Protein AF-A0A965AEZ5-F1 (afdb_monomer_lite)

Sequence (89 aa):
MRILITGAAGFIGMHVAERLLARGDEVVGLDSINSYYDPALKEARLARLRGHEGFTFVRGDLEDRATVEAVFREDCEPPEAGFRTLPTE

Structure (mmCIF, N/CA/C/O backbone):
data_AF-A0A965AEZ5-F1
#
_entry.id   AF-A0A965AEZ5-F1
#
loop_
_atom_site.group_PDB
_atom_site.id
_atom_site.type_symbol
_atom_si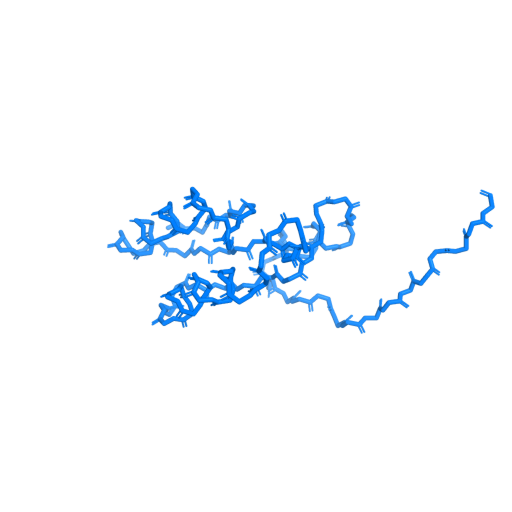te.label_atom_id
_atom_site.label_alt_id
_atom_site.label_comp_id
_atom_site.label_asym_id
_atom_site.label_entity_id
_atom_site.label_seq_id
_atom_site.pdbx_PDB_ins_code
_atom_site.Cartn_x
_atom_site.Cartn_y
_atom_site.Cartn_z
_atom_site.occupancy
_atom_site.B_iso_or_equiv
_atom_site.auth_seq_id
_atom_site.auth_comp_id
_atom_site.auth_asym_id
_atom_site.auth_atom_id
_atom_site.pdbx_PDB_model_num
ATOM 1 N N . MET A 1 1 ? -7.004 1.328 14.259 1.00 87.12 1 MET A N 1
ATOM 2 C CA . MET A 1 1 ? -5.773 2.157 14.200 1.00 87.12 1 MET A CA 1
ATOM 3 C C . MET A 1 1 ? -5.371 2.310 12.741 1.00 87.12 1 MET A C 1
ATOM 5 O O . MET A 1 1 ? -5.774 1.468 11.950 1.00 87.12 1 MET A O 1
ATOM 9 N N . ARG A 1 2 ? -4.586 3.335 12.386 1.00 90.94 2 ARG A N 1
ATOM 10 C CA . ARG A 1 2 ? -4.034 3.496 11.031 1.00 90.94 2 ARG A CA 1
ATOM 11 C C . ARG A 1 2 ? -2.575 3.045 11.003 1.00 90.94 2 ARG A C 1
ATOM 13 O O . ARG A 1 2 ? -1.786 3.501 11.829 1.00 90.94 2 ARG A O 1
ATOM 20 N N . ILE A 1 3 ? -2.239 2.106 10.119 1.00 94.88 3 ILE A N 1
ATOM 21 C CA . ILE A 1 3 ? -0.954 1.391 10.116 1.00 94.88 3 ILE A CA 1
ATOM 22 C C . ILE A 1 3 ? -0.315 1.470 8.728 1.00 94.88 3 ILE A C 1
ATOM 24 O O . ILE A 1 3 ? -0.932 1.092 7.737 1.00 94.88 3 ILE A O 1
ATOM 28 N N . LEU A 1 4 ? 0.943 1.910 8.665 1.00 94.31 4 LEU A N 1
ATOM 29 C CA . LEU A 1 4 ? 1.760 1.856 7.452 1.00 94.31 4 LEU A CA 1
ATOM 30 C C . LEU A 1 4 ? 2.495 0.512 7.362 1.00 94.31 4 LEU A C 1
ATOM 32 O O . LEU A 1 4 ? 3.204 0.127 8.292 1.00 94.31 4 LEU A O 1
ATOM 36 N N . ILE A 1 5 ? 2.369 -0.171 6.226 1.00 94.56 5 ILE A N 1
ATOM 37 C CA . ILE A 1 5 ? 3.124 -1.380 5.886 1.00 94.56 5 ILE A CA 1
ATOM 38 C C . ILE A 1 5 ? 3.979 -1.099 4.655 1.00 94.56 5 ILE A C 1
ATOM 40 O O . ILE A 1 5 ? 3.457 -0.841 3.572 1.00 94.56 5 ILE A O 1
ATOM 44 N N . THR A 1 6 ? 5.296 -1.204 4.800 1.00 93.44 6 THR A N 1
ATOM 45 C CA . THR A 1 6 ? 6.225 -1.194 3.666 1.00 93.44 6 THR A CA 1
ATOM 46 C C . THR A 1 6 ? 6.353 -2.605 3.082 1.00 93.44 6 THR A C 1
ATOM 48 O O . THR A 1 6 ? 6.303 -3.603 3.804 1.00 93.44 6 THR A O 1
ATOM 51 N N . GLY A 1 7 ? 6.471 -2.714 1.758 1.00 90.44 7 GLY A N 1
ATOM 52 C CA . GLY A 1 7 ? 6.474 -4.004 1.064 1.00 90.44 7 GLY A CA 1
ATOM 53 C C . GLY A 1 7 ? 5.114 -4.712 1.087 1.00 90.44 7 GLY A C 1
ATOM 54 O O . GLY A 1 7 ? 5.059 -5.940 1.200 1.00 90.44 7 GLY A O 1
ATOM 55 N N . ALA A 1 8 ? 4.009 -3.958 1.035 1.00 91.00 8 ALA A N 1
ATOM 56 C CA . ALA A 1 8 ? 2.653 -4.492 1.190 1.00 91.00 8 ALA A CA 1
ATOM 57 C C . ALA A 1 8 ? 2.236 -5.495 0.093 1.00 91.00 8 ALA A C 1
ATOM 59 O O . ALA A 1 8 ? 1.420 -6.375 0.358 1.00 91.00 8 ALA A O 1
ATOM 60 N N . ALA A 1 9 ? 2.816 -5.419 -1.112 1.00 87.50 9 ALA A N 1
ATOM 61 C CA . ALA A 1 9 ? 2.591 -6.406 -2.177 1.00 87.50 9 ALA A CA 1
ATOM 62 C C . ALA A 1 9 ? 3.556 -7.612 -2.084 1.00 87.50 9 ALA A C 1
ATOM 64 O O . ALA A 1 9 ? 3.469 -8.577 -2.856 1.00 87.50 9 ALA A O 1
ATOM 65 N N . GLY A 1 10 ? 4.486 -7.579 -1.127 1.00 88.19 10 GLY A N 1
ATOM 66 C CA . 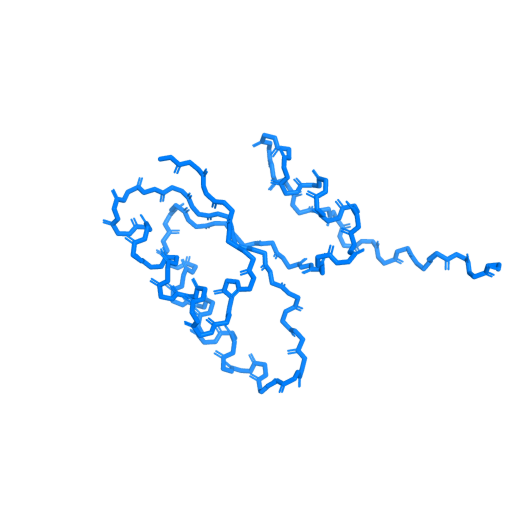GLY A 1 10 ? 5.357 -8.689 -0.766 1.00 88.19 10 GLY A CA 1
ATOM 67 C C . GLY A 1 10 ? 4.611 -9.849 -0.099 1.00 88.19 10 GLY A C 1
ATOM 68 O O . GLY A 1 10 ? 3.431 -9.769 0.234 1.00 88.19 10 GLY A O 1
ATOM 69 N N . PHE A 1 11 ? 5.317 -10.964 0.106 1.00 87.44 11 PHE A N 1
ATOM 70 C CA . PHE A 1 11 ? 4.735 -12.165 0.717 1.00 87.44 11 PHE A CA 1
ATOM 71 C C . PHE A 1 11 ? 4.272 -11.916 2.162 1.00 87.44 11 PHE A C 1
ATOM 73 O O . PHE A 1 11 ? 3.119 -12.171 2.492 1.00 87.44 11 PHE A O 1
ATOM 80 N N . ILE A 1 12 ? 5.153 -11.367 3.005 1.00 91.75 12 ILE A N 1
ATOM 81 C CA . ILE A 1 12 ? 4.846 -11.083 4.415 1.00 91.75 12 ILE A CA 1
ATOM 82 C C . ILE A 1 12 ? 3.879 -9.900 4.524 1.00 91.75 12 ILE A C 1
ATOM 84 O O . ILE A 1 12 ? 2.882 -9.992 5.236 1.00 91.75 12 ILE A O 1
ATOM 88 N N . GLY A 1 13 ? 4.153 -8.815 3.790 1.00 92.88 13 GLY A N 1
ATOM 89 C CA . GLY A 1 13 ? 3.359 -7.587 3.844 1.00 92.88 13 GLY A CA 1
ATOM 90 C C . GLY A 1 13 ? 1.882 -7.827 3.542 1.00 92.88 13 GLY A C 1
ATOM 91 O O . GLY A 1 13 ? 1.034 -7.352 4.293 1.00 92.88 13 GLY A O 1
ATOM 92 N N . MET A 1 14 ? 1.575 -8.647 2.532 1.00 93.00 14 MET A N 1
ATOM 93 C CA . MET A 1 14 ? 0.195 -8.986 2.184 1.00 93.00 14 MET A CA 1
ATOM 94 C C . MET A 1 14 ? -0.527 -9.719 3.320 1.00 93.00 14 MET A C 1
ATOM 96 O O . MET A 1 14 ? -1.613 -9.306 3.716 1.00 93.00 14 MET A O 1
ATOM 100 N N . HIS A 1 15 ? 0.083 -10.748 3.912 1.00 95.00 15 HIS A N 1
ATOM 101 C CA . HIS A 1 15 ? -0.550 -11.487 5.008 1.00 95.00 15 HIS A CA 1
ATOM 102 C C . HIS A 1 15 ? -0.731 -10.640 6.275 1.00 95.00 15 HIS A C 1
ATOM 104 O O . HIS A 1 15 ? -1.734 -10.777 6.978 1.00 95.00 15 HIS A O 1
ATOM 110 N N . VAL A 1 16 ? 0.218 -9.747 6.570 1.00 96.12 16 VAL A N 1
ATOM 111 C CA . VAL A 1 16 ? 0.100 -8.804 7.691 1.00 96.12 16 VAL A CA 1
ATOM 112 C C . VAL A 1 16 ? -1.030 -7.806 7.432 1.00 96.12 16 VAL A C 1
ATOM 114 O O . VAL A 1 16 ? -1.859 -7.595 8.317 1.00 96.12 16 VAL A O 1
ATOM 117 N N . ALA A 1 17 ? -1.108 -7.250 6.219 1.00 95.62 17 ALA A N 1
ATOM 118 C CA . ALA A 1 17 ? -2.177 -6.344 5.813 1.00 95.62 17 ALA A CA 1
ATOM 119 C C . ALA A 1 17 ? -3.551 -7.012 5.945 1.00 95.62 17 ALA A C 1
ATOM 121 O O . ALA A 1 17 ? -4.414 -6.472 6.630 1.00 95.62 17 ALA A O 1
ATOM 122 N N . GLU A 1 18 ? -3.734 -8.218 5.395 1.00 94.44 18 GLU A N 1
ATOM 123 C CA . GLU A 1 18 ? -4.987 -8.979 5.517 1.00 94.44 18 GLU A CA 1
ATOM 124 C C . GLU A 1 18 ? -5.392 -9.174 6.985 1.00 94.44 18 GLU A C 1
ATOM 126 O O . GLU A 1 18 ? -6.552 -8.980 7.352 1.00 94.44 18 GLU A O 1
ATOM 131 N N . ARG A 1 19 ? -4.436 -9.519 7.858 1.00 95.50 19 ARG A N 1
ATOM 132 C CA . ARG A 1 19 ? -4.724 -9.770 9.276 1.00 95.50 19 ARG A CA 1
ATOM 133 C C . ARG A 1 19 ? -5.151 -8.514 10.035 1.00 95.50 19 ARG A C 1
ATOM 135 O O . ARG A 1 19 ? -5.984 -8.628 10.942 1.00 95.50 19 ARG A O 1
ATOM 142 N N . LEU A 1 20 ? -4.556 -7.368 9.709 1.00 96.06 20 LEU A N 1
ATOM 143 C CA . LEU A 1 20 ? -4.866 -6.070 10.312 1.00 96.06 20 LEU A CA 1
ATOM 144 C C . LEU A 1 20 ? -6.195 -5.521 9.786 1.00 96.06 20 LEU A C 1
ATOM 146 O O . LEU A 1 20 ? -7.049 -5.137 10.581 1.00 96.06 20 LEU A O 1
ATOM 150 N N . LEU A 1 21 ? -6.431 -5.611 8.476 1.00 94.69 21 LEU A N 1
ATOM 151 C CA . LEU A 1 21 ? -7.710 -5.258 7.856 1.00 94.69 21 LEU A CA 1
ATOM 152 C C . LEU A 1 21 ? -8.857 -6.097 8.439 1.00 94.69 21 LEU A C 1
ATOM 154 O O . LEU A 1 21 ? -9.888 -5.556 8.825 1.00 94.69 21 LEU A O 1
ATOM 158 N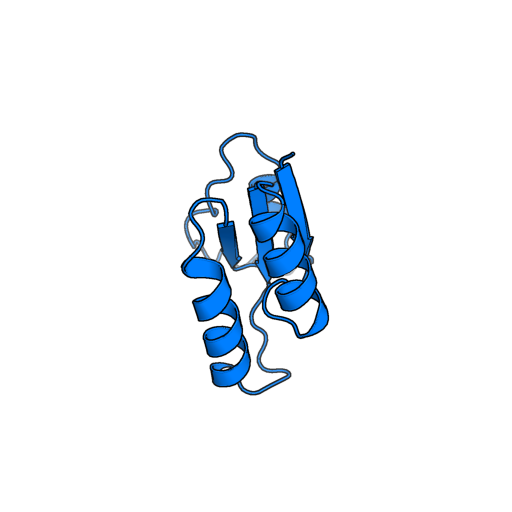 N . ALA A 1 22 ? -8.660 -7.407 8.618 1.00 93.94 22 ALA A N 1
ATOM 159 C CA . ALA A 1 22 ? -9.645 -8.285 9.260 1.00 93.94 22 ALA A CA 1
ATOM 160 C C . ALA A 1 22 ? -9.890 -7.966 10.749 1.00 93.94 22 ALA A C 1
ATOM 162 O O . ALA A 1 22 ? -10.903 -8.380 11.309 1.00 93.94 22 ALA A O 1
ATOM 163 N N . ARG A 1 23 ? -8.972 -7.251 11.413 1.00 95.00 23 ARG A N 1
ATOM 164 C CA . ARG A 1 23 ? -9.162 -6.742 12.782 1.00 95.00 23 ARG A CA 1
ATOM 165 C C . ARG A 1 23 ? -9.983 -5.441 12.807 1.00 95.00 23 ARG A C 1
ATOM 167 O O . ARG A 1 23 ? -10.394 -5.030 13.887 1.00 95.00 23 ARG A O 1
ATOM 174 N N . GLY A 1 24 ? -10.235 -4.826 11.648 1.00 93.94 24 GLY A N 1
ATOM 175 C CA . GLY A 1 24 ? -10.894 -3.526 11.519 1.00 93.94 24 GLY A CA 1
ATOM 176 C C . GLY A 1 24 ? -9.928 -2.340 11.571 1.00 93.94 24 GLY A C 1
ATOM 177 O O . GLY A 1 24 ? -10.353 -1.227 11.864 1.00 93.94 24 GLY A O 1
ATOM 178 N N . ASP A 1 25 ? -8.630 -2.566 11.345 1.00 95.44 25 ASP A N 1
ATOM 179 C CA . ASP A 1 25 ? -7.670 -1.474 11.192 1.00 95.44 25 ASP A CA 1
ATOM 180 C C . ASP A 1 25 ? -7.643 -0.929 9.766 1.00 95.44 25 ASP A C 1
ATOM 182 O O . ASP A 1 25 ? -7.949 -1.631 8.803 1.00 95.44 25 ASP A O 1
ATOM 186 N N . GLU A 1 26 ? -7.181 0.311 9.649 1.00 94.12 26 GLU A N 1
ATOM 187 C CA . GLU A 1 26 ? -6.826 0.922 8.378 1.00 94.12 26 GLU A CA 1
ATOM 188 C C . GLU A 1 26 ? -5.360 0.628 8.068 1.00 94.12 26 GLU A C 1
ATOM 190 O O . GLU A 1 26 ? -4.475 0.800 8.916 1.00 94.12 26 GLU A O 1
ATOM 195 N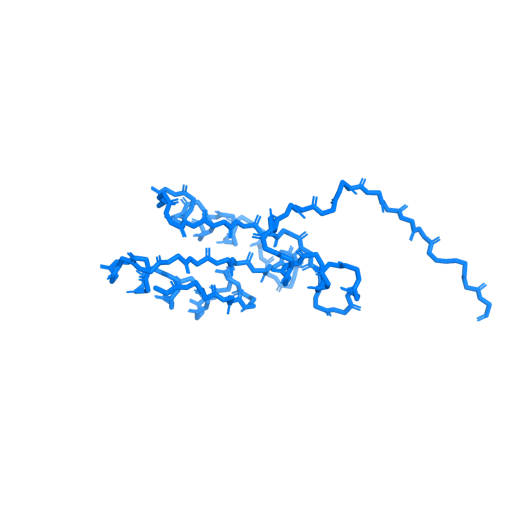 N . VAL A 1 27 ? -5.091 0.208 6.838 1.00 94.31 27 VAL A N 1
ATOM 196 C CA . VAL A 1 27 ? -3.754 -0.139 6.371 1.00 94.31 27 VAL A CA 1
ATOM 197 C C . VAL A 1 27 ? -3.401 0.712 5.162 1.00 94.31 27 VAL A C 1
ATOM 199 O O . VAL A 1 27 ? -4.071 0.663 4.135 1.00 94.31 27 VAL A O 1
ATOM 202 N N . VAL A 1 28 ? -2.295 1.441 5.266 1.00 93.44 28 VAL A N 1
ATOM 203 C CA . VAL A 1 28 ? -1.643 2.096 4.133 1.00 93.44 28 VAL A CA 1
ATOM 204 C C . VAL A 1 28 ? -0.474 1.215 3.703 1.00 93.44 28 VAL A C 1
ATOM 206 O O . VAL A 1 28 ? 0.453 0.985 4.475 1.00 93.44 28 VAL A O 1
ATOM 209 N N . GLY A 1 29 ? -0.524 0.670 2.493 1.00 92.62 29 GLY A N 1
ATOM 210 C CA . GLY A 1 29 ? 0.530 -0.162 1.927 1.00 92.62 29 GLY A CA 1
ATOM 211 C C . GLY A 1 29 ? 1.432 0.627 0.985 1.00 92.62 29 GLY A C 1
ATOM 212 O O . GLY A 1 29 ? 0.946 1.118 -0.027 1.00 92.62 29 GLY A O 1
ATOM 213 N N . LEU A 1 30 ? 2.732 0.696 1.275 1.00 91.88 30 LEU A N 1
ATOM 214 C CA . LEU A 1 30 ? 3.758 1.253 0.389 1.00 91.88 30 LEU A CA 1
ATOM 215 C C . LEU A 1 30 ? 4.541 0.117 -0.280 1.00 91.88 30 LEU A C 1
ATOM 217 O O . LEU A 1 30 ? 5.120 -0.722 0.412 1.00 91.88 30 LEU A O 1
ATOM 221 N N . ASP A 1 31 ? 4.585 0.075 -1.610 1.00 89.69 31 ASP A N 1
ATOM 222 C CA . ASP A 1 31 ? 5.414 -0.884 -2.356 1.00 89.69 31 ASP A CA 1
ATOM 223 C C . ASP A 1 31 ? 5.854 -0.288 -3.700 1.00 89.69 31 ASP A C 1
ATOM 225 O O . ASP A 1 31 ? 5.057 0.335 -4.406 1.00 89.69 31 ASP A O 1
ATOM 229 N N . SER A 1 32 ? 7.108 -0.513 -4.095 1.00 85.62 32 SER A N 1
ATOM 230 C CA . SER A 1 32 ? 7.619 -0.048 -5.390 1.00 85.62 32 SER A CA 1
ATOM 231 C C . SER A 1 32 ? 7.145 -0.922 -6.558 1.00 85.62 32 SER A C 1
ATOM 233 O O . SER A 1 32 ? 7.177 -0.496 -7.715 1.00 85.62 32 SER A O 1
ATOM 235 N N . ILE A 1 33 ? 6.675 -2.147 -6.276 1.00 72.19 33 ILE A N 1
ATOM 236 C CA . ILE A 1 33 ? 6.380 -3.193 -7.266 1.00 72.19 33 ILE A CA 1
ATOM 237 C C . ILE A 1 33 ? 7.589 -3.394 -8.197 1.00 72.19 33 ILE A C 1
ATOM 239 O O . ILE A 1 33 ? 7.463 -3.504 -9.414 1.00 72.19 33 ILE A O 1
ATOM 243 N N . ASN A 1 34 ? 8.799 -3.415 -7.627 1.00 68.25 34 ASN A N 1
ATOM 244 C CA . ASN A 1 34 ? 10.003 -3.671 -8.415 1.00 68.25 34 ASN A CA 1
ATOM 245 C C . ASN A 1 34 ? 9.967 -5.063 -9.083 1.00 68.25 34 ASN A C 1
ATOM 247 O O . ASN A 1 34 ? 9.338 -6.001 -8.578 1.00 68.25 34 ASN A O 1
ATOM 251 N N . SER A 1 35 ? 10.664 -5.196 -10.212 1.00 60.56 35 SER A N 1
ATOM 252 C CA . SER A 1 35 ? 10.717 -6.386 -11.076 1.00 60.56 35 SER A CA 1
ATOM 253 C C . SER A 1 35 ? 11.643 -7.498 -10.565 1.00 60.56 35 SER A C 1
ATOM 255 O O . SER A 1 35 ? 11.976 -8.417 -11.308 1.00 60.56 35 SER A O 1
ATOM 257 N N . TYR A 1 36 ? 12.051 -7.449 -9.291 1.00 61.94 36 TYR A N 1
ATOM 258 C CA . TYR A 1 36 ? 12.853 -8.510 -8.666 1.00 61.94 36 TYR A CA 1
ATOM 259 C C . TYR A 1 36 ? 12.093 -9.858 -8.600 1.00 61.94 36 TYR A C 1
ATOM 261 O O . TYR A 1 36 ? 12.699 -10.909 -8.430 1.00 61.94 36 TYR A O 1
ATOM 269 N N . TYR A 1 37 ? 10.767 -9.827 -8.796 1.00 59.47 37 TYR A N 1
ATOM 270 C CA . TYR A 1 37 ? 9.878 -10.969 -9.040 1.00 59.47 37 TYR A CA 1
ATOM 271 C C . TYR A 1 37 ? 8.896 -10.638 -10.173 1.00 59.47 37 TYR A C 1
ATOM 273 O O . TYR A 1 37 ? 8.744 -9.466 -10.519 1.00 59.47 37 TYR A O 1
ATOM 281 N N . ASP A 1 38 ? 8.192 -11.650 -10.700 1.00 70.19 38 ASP A N 1
ATOM 282 C CA . ASP A 1 38 ? 7.109 -11.465 -11.677 1.00 70.19 38 ASP A CA 1
ATOM 283 C C . ASP A 1 38 ? 6.082 -10.431 -11.159 1.00 70.19 38 ASP A C 1
ATOM 285 O O . ASP A 1 38 ? 5.423 -10.681 -10.137 1.00 70.19 38 ASP A O 1
ATOM 289 N N . PRO A 1 39 ? 5.936 -9.270 -11.829 1.00 74.38 39 PRO A N 1
ATOM 290 C CA . PRO A 1 39 ? 4.977 -8.240 -11.445 1.00 74.38 39 PRO A CA 1
ATOM 291 C C . PRO A 1 39 ? 3.545 -8.770 -11.333 1.00 74.38 39 PRO A C 1
ATOM 293 O O . PRO A 1 39 ? 2.799 -8.312 -10.468 1.00 74.38 39 PRO A O 1
ATOM 296 N N . ALA A 1 40 ? 3.174 -9.786 -12.121 1.00 77.62 40 ALA A N 1
ATOM 297 C CA . ALA A 1 40 ? 1.846 -10.392 -12.069 1.00 77.62 40 ALA A CA 1
ATOM 298 C C . ALA A 1 40 ? 1.543 -11.022 -10.699 1.00 77.62 40 ALA A C 1
ATOM 300 O O . ALA A 1 40 ? 0.412 -10.954 -10.217 1.00 77.62 40 ALA A O 1
ATOM 301 N N . LEU A 1 41 ? 2.553 -11.579 -10.019 1.00 78.44 41 LEU A N 1
ATOM 302 C CA . LEU A 1 41 ? 2.392 -12.156 -8.683 1.00 78.44 41 LEU A CA 1
ATOM 303 C C . LEU A 1 41 ? 2.157 -11.077 -7.617 1.00 78.44 41 LEU A C 1
ATOM 305 O O . LEU A 1 41 ? 1.371 -11.283 -6.690 1.00 78.44 41 LEU A O 1
ATOM 309 N N . LYS A 1 42 ? 2.831 -9.928 -7.735 1.00 74.12 42 LYS A N 1
ATOM 310 C CA . LYS A 1 42 ? 2.630 -8.786 -6.830 1.00 74.12 42 LYS A CA 1
ATOM 311 C C . LYS A 1 42 ? 1.268 -8.134 -7.060 1.00 74.12 42 LYS A C 1
ATOM 313 O O . LYS A 1 42 ? 0.568 -7.861 -6.091 1.00 74.12 42 LYS A O 1
ATOM 318 N N . GLU A 1 43 ? 0.854 -7.977 -8.315 1.00 80.31 43 GLU A N 1
ATOM 319 C CA . GLU A 1 43 ? -0.477 -7.465 -8.661 1.00 80.31 43 GLU A CA 1
ATOM 320 C C . GLU A 1 43 ? -1.592 -8.399 -8.173 1.00 80.31 43 GLU A C 1
ATOM 322 O O . GLU A 1 43 ? -2.570 -7.935 -7.594 1.00 80.31 43 GLU A O 1
ATOM 327 N N . ALA A 1 44 ? -1.425 -9.721 -8.296 1.00 84.44 44 ALA A N 1
ATOM 328 C CA . ALA A 1 44 ? -2.392 -10.686 -7.767 1.00 84.44 44 ALA A CA 1
ATOM 329 C C . ALA A 1 44 ? -2.538 -10.597 -6.235 1.00 84.44 44 ALA A C 1
ATOM 331 O O . ALA A 1 44 ? -3.643 -10.712 -5.703 1.00 84.44 44 ALA A O 1
ATOM 332 N N . ARG A 1 45 ? -1.436 -10.362 -5.509 1.00 85.81 45 ARG A N 1
ATOM 333 C CA . ARG A 1 45 ? -1.464 -10.125 -4.054 1.00 85.81 45 ARG A CA 1
ATOM 334 C C . ARG A 1 45 ? -2.122 -8.794 -3.713 1.00 85.81 45 ARG A C 1
ATOM 336 O O . ARG A 1 45 ? -2.949 -8.741 -2.810 1.00 85.81 45 ARG A O 1
ATOM 343 N N . LEU A 1 46 ? -1.795 -7.742 -4.455 1.00 86.44 46 LEU A N 1
ATOM 344 C CA . LEU A 1 46 ? -2.373 -6.419 -4.263 1.00 86.44 46 LEU A CA 1
ATOM 345 C C . LEU A 1 46 ? -3.884 -6.411 -4.535 1.00 86.44 46 LEU A C 1
ATOM 347 O O . LEU A 1 46 ? -4.633 -5.765 -3.807 1.00 86.44 46 LEU A O 1
ATOM 351 N N . ALA A 1 47 ? -4.346 -7.170 -5.530 1.00 86.56 47 ALA A N 1
ATOM 352 C CA . ALA A 1 47 ? -5.764 -7.323 -5.843 1.00 86.56 47 ALA A CA 1
ATOM 353 C C . ALA A 1 47 ? -6.571 -7.902 -4.669 1.00 86.56 47 ALA A C 1
ATOM 355 O O . ALA A 1 47 ? -7.714 -7.499 -4.467 1.00 86.56 47 ALA A O 1
ATOM 356 N N . ARG A 1 48 ? -5.973 -8.786 -3.855 1.00 86.50 48 ARG A N 1
ATOM 357 C CA . ARG A 1 48 ? -6.612 -9.301 -2.630 1.00 86.50 48 ARG A CA 1
ATOM 358 C C . ARG A 1 48 ? -6.813 -8.207 -1.582 1.00 86.50 48 ARG A C 1
ATOM 360 O O . ARG A 1 48 ? -7.847 -8.181 -0.930 1.00 86.50 48 ARG A O 1
ATOM 367 N N . LEU A 1 49 ? -5.855 -7.288 -1.457 1.00 87.31 49 LEU A N 1
ATOM 368 C CA . LEU A 1 49 ? -5.907 -6.195 -0.482 1.00 87.31 49 LEU A CA 1
ATOM 369 C C . LEU A 1 49 ? -6.843 -5.063 -0.919 1.00 87.31 49 LEU A C 1
ATOM 371 O O . LEU A 1 49 ? -7.577 -4.526 -0.097 1.00 87.31 49 LEU A O 1
ATOM 375 N N . ARG A 1 50 ? -6.871 -4.737 -2.219 1.00 86.00 50 ARG A N 1
ATOM 376 C CA . ARG A 1 50 ? -7.734 -3.689 -2.801 1.00 86.00 50 ARG A CA 1
ATOM 377 C C . ARG A 1 50 ? -9.234 -3.929 -2.601 1.00 86.00 50 ARG A C 1
ATOM 379 O O . ARG A 1 50 ? -10.010 -2.997 -2.763 1.00 86.00 50 ARG A O 1
ATOM 386 N N . GLY A 1 51 ? -9.645 -5.153 -2.269 1.00 83.62 51 GLY A N 1
ATOM 387 C CA . GLY A 1 51 ? -11.037 -5.471 -1.945 1.00 83.62 51 GLY A CA 1
ATOM 388 C C . GLY A 1 51 ? -11.493 -5.004 -0.558 1.00 83.62 51 GLY A C 1
ATOM 389 O O . GLY A 1 51 ? -12.677 -5.113 -0.254 1.00 83.62 51 GLY A O 1
ATOM 390 N N . HIS A 1 52 ? -10.587 -4.510 0.288 1.00 88.19 52 HIS A N 1
ATOM 391 C CA . HIS A 1 52 ? -10.907 -4.057 1.639 1.00 88.19 52 HIS A CA 1
ATOM 392 C C . HIS A 1 52 ? -11.064 -2.533 1.694 1.00 88.19 52 HIS A C 1
ATOM 394 O O . HIS A 1 52 ? -10.148 -1.807 1.322 1.00 88.19 52 HIS A O 1
ATOM 400 N N . GLU A 1 53 ? -12.181 -2.044 2.244 1.00 86.94 53 GLU A N 1
ATOM 401 C CA . GLU A 1 53 ? -12.453 -0.600 2.390 1.00 86.94 53 GLU A CA 1
ATOM 402 C C . GLU A 1 53 ? -11.406 0.134 3.245 1.00 86.94 53 GLU A C 1
ATOM 404 O O . GLU A 1 53 ? -11.140 1.309 3.024 1.00 86.94 53 GLU A O 1
ATOM 409 N N . GLY A 1 54 ? -10.773 -0.562 4.196 1.00 90.75 54 GLY A N 1
ATOM 410 C CA . GLY A 1 54 ? -9.722 -0.006 5.053 1.00 90.75 54 GLY A CA 1
ATOM 411 C C . GLY A 1 54 ? -8.318 -0.010 4.438 1.00 90.75 54 GLY A C 1
ATOM 412 O O . GLY A 1 54 ? -7.360 0.252 5.162 1.00 90.75 54 GLY A O 1
ATOM 413 N N . PHE A 1 55 ? -8.155 -0.370 3.160 1.00 93.38 55 PHE A N 1
ATOM 414 C CA . PHE A 1 55 ? -6.843 -0.487 2.524 1.00 93.38 55 PHE A CA 1
ATOM 415 C C . PHE A 1 55 ? -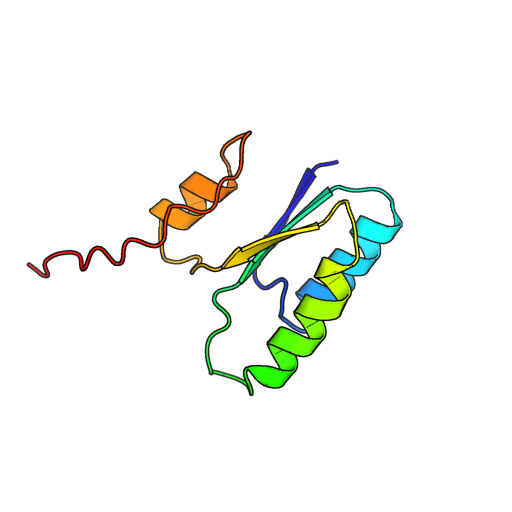6.574 0.628 1.509 1.00 93.38 55 PHE A C 1
ATOM 417 O O . PHE A 1 55 ? -7.271 0.757 0.504 1.00 93.38 55 PHE A O 1
ATOM 424 N N . THR A 1 56 ? -5.473 1.350 1.709 1.00 92.00 56 THR A N 1
ATOM 425 C CA . THR A 1 56 ? -4.944 2.333 0.756 1.00 92.00 56 THR A CA 1
ATOM 426 C C . THR A 1 56 ? -3.600 1.856 0.233 1.00 92.00 56 THR A C 1
ATOM 428 O O . THR A 1 56 ? -2.726 1.486 1.011 1.00 92.00 56 THR A O 1
ATOM 431 N N . PHE A 1 57 ? -3.397 1.895 -1.083 1.00 91.12 57 PHE A N 1
ATOM 432 C CA . PHE A 1 57 ? -2.116 1.544 -1.689 1.00 91.12 57 PHE A CA 1
ATOM 433 C C . PHE A 1 57 ? -1.400 2.774 -2.235 1.00 91.12 57 PHE A C 1
ATOM 435 O O . PHE A 1 57 ? -1.959 3.509 -3.048 1.00 91.12 57 PHE A O 1
ATOM 442 N N . VAL A 1 58 ? -0.138 2.937 -1.851 1.00 89.94 58 VAL A N 1
ATOM 443 C CA . VAL A 1 58 ? 0.780 3.930 -2.399 1.00 89.94 58 VAL A CA 1
ATOM 444 C C . VAL A 1 58 ? 1.877 3.198 -3.154 1.00 89.94 58 VAL A C 1
ATOM 446 O O . VAL A 1 58 ? 2.636 2.408 -2.591 1.00 89.94 58 VAL A O 1
ATOM 449 N N . ARG A 1 59 ? 1.962 3.464 -4.457 1.00 89.19 59 ARG A N 1
ATOM 450 C CA . ARG A 1 59 ? 3.073 2.981 -5.269 1.00 89.19 59 ARG A CA 1
ATOM 451 C C . ARG A 1 59 ? 4.224 3.967 -5.158 1.00 89.19 59 ARG A C 1
ATOM 453 O O . ARG A 1 59 ? 4.077 5.109 -5.576 1.00 89.19 59 ARG A O 1
ATOM 460 N N . GLY A 1 60 ? 5.362 3.514 -4.658 1.00 88.75 60 GLY A N 1
ATOM 461 C CA . GLY A 1 60 ? 6.548 4.350 -4.539 1.00 88.75 60 GLY A CA 1
ATOM 462 C C . GLY A 1 60 ? 7.693 3.614 -3.863 1.00 88.75 60 GLY A C 1
ATOM 463 O O . GLY A 1 60 ? 7.509 2.517 -3.331 1.00 88.75 60 GLY A O 1
ATOM 464 N N . ASP A 1 61 ? 8.882 4.200 -3.934 1.00 86.81 61 ASP A N 1
ATOM 465 C CA . ASP A 1 61 ? 10.072 3.641 -3.302 1.00 86.81 61 ASP A CA 1
ATOM 466 C C . ASP A 1 61 ? 10.279 4.245 -1.909 1.00 86.81 61 ASP A C 1
ATOM 468 O O . ASP A 1 61 ? 9.958 5.407 -1.669 1.00 86.81 61 ASP A O 1
ATOM 472 N N . LEU A 1 62 ? 10.824 3.452 -0.988 1.00 87.56 62 LEU A N 1
ATOM 473 C CA . LEU A 1 62 ? 11.208 3.926 0.339 1.00 87.56 62 LEU A CA 1
ATOM 474 C C . LEU A 1 62 ? 12.408 4.883 0.262 1.00 87.56 62 LEU A C 1
ATOM 476 O O . LEU A 1 62 ? 12.579 5.725 1.140 1.00 87.56 62 LEU A O 1
ATOM 480 N N . GLU A 1 63 ? 13.226 4.757 -0.785 1.00 89.81 63 GLU A N 1
ATOM 481 C CA . GLU A 1 63 ? 14.352 5.654 -1.054 1.00 89.81 63 GLU A CA 1
ATOM 482 C C . GLU A 1 63 ? 13.896 7.050 -1.519 1.00 89.81 63 GLU A C 1
ATOM 484 O O . GLU A 1 63 ? 14.652 8.017 -1.409 1.00 89.81 63 GLU A O 1
ATOM 489 N N . ASP A 1 64 ? 12.650 7.188 -1.989 1.00 89.12 64 ASP A N 1
ATOM 490 C CA . ASP A 1 64 ? 12.083 8.481 -2.359 1.00 89.12 64 ASP A CA 1
ATOM 491 C C . ASP A 1 64 ? 11.512 9.202 -1.134 1.00 89.12 64 ASP A C 1
ATOM 493 O O . ASP A 1 64 ? 10.412 8.929 -0.642 1.00 89.12 64 ASP A O 1
ATOM 497 N N . ARG A 1 65 ? 12.260 10.206 -0.679 1.00 88.94 65 ARG A N 1
ATOM 498 C CA . ARG A 1 65 ? 11.868 11.065 0.435 1.00 88.94 65 ARG A CA 1
ATOM 499 C C . ARG A 1 65 ? 10.497 11.717 0.231 1.00 88.94 65 ARG A C 1
ATOM 501 O O . ARG A 1 65 ? 9.748 11.820 1.199 1.00 88.94 65 ARG A O 1
ATOM 508 N N . ALA A 1 66 ? 10.157 12.142 -0.986 1.00 87.75 66 ALA A N 1
ATOM 509 C CA . ALA A 1 66 ? 8.876 12.795 -1.253 1.00 87.75 66 ALA A CA 1
ATOM 510 C C . ALA A 1 66 ? 7.708 11.809 -1.102 1.00 87.75 66 ALA A C 1
ATOM 512 O O . ALA A 1 66 ? 6.682 12.150 -0.512 1.00 87.75 66 ALA A O 1
ATOM 513 N N . THR A 1 67 ? 7.889 10.571 -1.569 1.00 86.44 67 THR A N 1
ATOM 514 C CA . THR A 1 67 ? 6.940 9.472 -1.349 1.00 86.44 67 THR A CA 1
ATOM 515 C C . THR A 1 67 ? 6.746 9.207 0.142 1.00 86.44 67 THR A C 1
ATOM 517 O O . THR A 1 67 ? 5.609 9.146 0.608 1.00 86.44 67 THR A O 1
ATOM 520 N N . VAL A 1 68 ? 7.833 9.084 0.910 1.00 87.75 68 VAL A N 1
ATOM 521 C CA . VAL A 1 68 ? 7.742 8.838 2.356 1.00 87.75 68 VAL A CA 1
ATOM 522 C C . VAL A 1 68 ? 7.002 9.980 3.050 1.00 87.75 68 VAL A C 1
ATOM 524 O O . VAL A 1 68 ? 6.041 9.729 3.771 1.00 87.75 68 VAL A O 1
ATOM 527 N 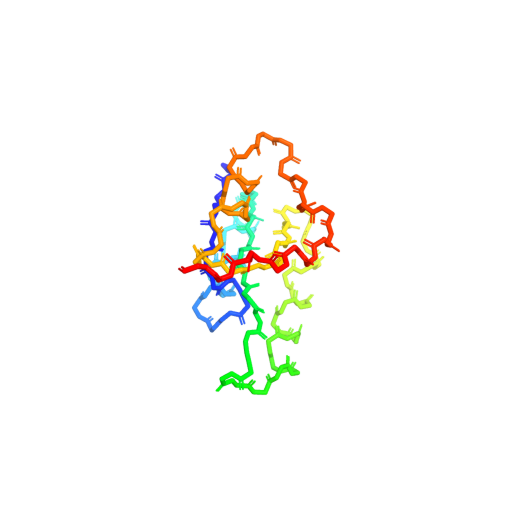N . GLU A 1 69 ? 7.379 11.232 2.790 1.00 89.56 69 GLU A N 1
ATOM 528 C CA . GLU A 1 69 ? 6.695 12.400 3.356 1.00 89.56 69 GLU A CA 1
ATOM 529 C C . GLU A 1 69 ? 5.201 12.423 2.991 1.00 89.56 69 GLU A C 1
ATOM 531 O O . GLU A 1 69 ? 4.369 12.722 3.848 1.00 89.56 69 GLU A O 1
ATOM 536 N N . ALA A 1 70 ? 4.835 12.041 1.763 1.00 85.25 70 ALA A N 1
ATOM 537 C CA . ALA A 1 70 ? 3.441 11.989 1.334 1.00 85.25 70 ALA A CA 1
ATOM 538 C C . ALA A 1 70 ? 2.604 10.962 2.112 1.00 85.25 70 ALA A C 1
ATOM 540 O O . ALA A 1 70 ? 1.479 11.277 2.500 1.00 85.25 70 ALA A O 1
ATOM 541 N N . VAL A 1 71 ? 3.160 9.779 2.386 1.00 87.38 71 VAL A N 1
ATOM 542 C CA . VAL A 1 71 ? 2.479 8.685 3.101 1.00 87.38 71 VAL A CA 1
ATOM 543 C C . VAL A 1 71 ? 2.192 9.027 4.570 1.00 87.38 71 VAL A C 1
ATOM 545 O O . VAL A 1 71 ? 1.233 8.518 5.146 1.00 87.38 71 VAL A O 1
ATOM 548 N N . PHE A 1 72 ? 3.002 9.895 5.182 1.00 86.31 72 PHE A N 1
ATOM 549 C CA . PHE A 1 72 ? 2.821 10.323 6.574 1.00 86.31 72 PHE A CA 1
ATOM 550 C C . PHE A 1 72 ? 1.879 11.525 6.748 1.00 86.31 72 PHE A C 1
ATOM 552 O O . PHE A 1 72 ? 1.543 11.860 7.885 1.00 86.31 72 PHE A O 1
ATOM 559 N N . ARG A 1 73 ? 1.437 12.180 5.667 1.00 85.31 73 ARG A N 1
ATOM 560 C CA . ARG A 1 73 ? 0.437 13.256 5.761 1.00 85.31 73 ARG A CA 1
ATOM 561 C C . ARG A 1 73 ? -0.937 12.683 6.115 1.00 85.31 73 ARG A C 1
ATOM 563 O O . ARG A 1 73 ? -1.287 11.590 5.670 1.00 85.31 73 ARG A O 1
ATOM 570 N N . GLU A 1 74 ? -1.727 13.435 6.886 1.00 60.97 74 GLU A N 1
ATOM 571 C CA . GLU A 1 74 ? -3.076 13.018 7.312 1.00 60.97 74 GLU A CA 1
ATOM 572 C C . GLU A 1 74 ? -3.954 12.621 6.119 1.00 60.97 74 GLU A C 1
ATOM 574 O O . GLU A 1 74 ? -4.602 11.573 6.163 1.00 60.97 74 GLU A O 1
ATOM 579 N N . ASP A 1 75 ? -3.840 13.352 5.012 1.00 64.06 75 ASP A N 1
ATOM 580 C CA . ASP A 1 75 ? -4.634 13.121 3.806 1.00 64.06 75 ASP A CA 1
ATOM 581 C C . ASP A 1 75 ? -4.057 12.071 2.851 1.00 64.06 75 ASP A C 1
ATOM 583 O O . ASP A 1 75 ? -4.677 11.836 1.827 1.00 64.06 75 ASP A O 1
ATOM 587 N N . CYS A 1 76 ? -2.905 11.444 3.161 1.00 56.78 76 CYS A N 1
ATOM 588 C CA . CYS A 1 76 ? -2.181 10.451 2.340 1.00 56.78 76 CYS A CA 1
ATOM 589 C C . CYS A 1 76 ? -2.635 10.391 0.867 1.00 56.78 76 CYS A C 1
ATOM 591 O O . CYS A 1 76 ? -3.139 9.370 0.392 1.00 56.78 76 CYS A O 1
ATOM 593 N N . GLU A 1 77 ? -2.467 11.495 0.144 1.00 52.72 77 GLU A N 1
ATOM 594 C CA . GLU A 1 77 ? -2.659 11.513 -1.295 1.00 52.72 77 GLU A CA 1
ATOM 595 C C . GLU A 1 77 ? -1.356 11.034 -1.935 1.00 52.72 77 GLU A C 1
ATOM 597 O O . GLU A 1 77 ? -0.276 11.529 -1.572 1.00 52.72 77 GLU A O 1
ATOM 602 N N . PRO A 1 78 ? -1.411 10.061 -2.863 1.00 49.03 78 PRO A N 1
ATOM 603 C CA . PRO A 1 78 ? -0.236 9.731 -3.647 1.00 49.03 78 PRO A CA 1
ATOM 604 C C . PRO A 1 78 ? 0.231 11.021 -4.337 1.00 49.03 78 PRO A C 1
ATOM 606 O O . PRO A 1 78 ? -0.606 11.721 -4.914 1.00 49.03 78 PRO A O 1
ATOM 609 N N . PRO A 1 79 ? 1.529 11.377 -4.268 1.00 48.66 79 PRO A N 1
ATOM 610 C CA . PRO A 1 79 ? 2.019 12.519 -5.021 1.00 48.66 79 PRO A CA 1
ATOM 611 C C . PRO A 1 79 ? 1.648 12.285 -6.486 1.00 48.66 79 PRO A C 1
ATOM 613 O O . PRO A 1 79 ? 1.872 11.186 -7.006 1.00 48.66 79 PRO A O 1
ATOM 616 N N . GLU A 1 80 ? 1.024 13.279 -7.129 1.00 45.03 80 GLU A N 1
ATOM 617 C CA . GLU A 1 80 ? 0.755 13.224 -8.565 1.00 45.03 80 GLU A CA 1
ATOM 618 C C . GLU A 1 80 ? 2.029 12.746 -9.257 1.00 45.03 80 GLU A C 1
ATOM 620 O O . GLU A 1 80 ? 3.108 13.273 -8.978 1.00 45.03 80 GLU A O 1
ATOM 625 N N . ALA A 1 81 ? 1.911 11.696 -10.073 1.00 41.78 81 ALA A N 1
ATOM 626 C CA . ALA A 1 81 ? 3.027 11.003 -10.700 1.00 41.78 81 ALA A CA 1
ATOM 627 C C . ALA A 1 81 ? 3.810 11.951 -11.626 1.00 41.78 81 ALA A C 1
ATOM 629 O O . ALA A 1 81 ? 3.645 11.957 -12.842 1.00 41.78 81 ALA A O 1
ATOM 630 N N . GLY A 1 82 ? 4.667 12.773 -11.033 1.00 36.97 82 GLY A N 1
ATOM 631 C CA . GLY A 1 82 ? 5.608 13.656 -11.682 1.00 36.97 82 GLY A CA 1
ATOM 632 C C . GLY A 1 82 ? 6.986 13.071 -11.473 1.00 36.97 82 GLY A C 1
ATOM 633 O O . GLY A 1 82 ? 7.625 13.318 -10.454 1.00 36.97 82 GLY A O 1
ATOM 634 N N . PHE A 1 83 ? 7.446 12.286 -12.444 1.00 36.75 83 PHE A N 1
ATOM 635 C CA . PHE A 1 83 ? 8.840 11.877 -12.546 1.00 36.75 83 PHE A CA 1
ATOM 636 C C . PHE A 1 83 ? 9.691 13.139 -12.745 1.00 36.75 83 PHE A C 1
ATOM 638 O O . PHE A 1 83 ? 9.946 13.570 -13.869 1.00 36.75 83 PHE A O 1
ATOM 645 N N . ARG A 1 84 ? 10.084 13.793 -11.650 1.00 31.36 84 ARG A N 1
ATOM 646 C CA . ARG A 1 84 ? 11.113 14.828 -11.670 1.00 31.36 84 ARG A CA 1
ATOM 647 C C . ARG A 1 84 ? 12.440 14.100 -11.545 1.00 31.36 84 ARG A C 1
ATOM 649 O O . ARG A 1 84 ? 12.862 13.741 -10.452 1.00 31.36 84 ARG A O 1
ATOM 656 N N . THR A 1 85 ? 13.086 13.861 -12.682 1.00 33.09 85 THR A N 1
ATOM 657 C CA . THR A 1 85 ? 14.523 13.587 -12.711 1.00 33.09 85 THR A CA 1
ATOM 658 C C . THR A 1 85 ? 15.219 14.686 -11.915 1.00 33.09 85 THR A C 1
ATOM 660 O O . THR A 1 85 ? 15.167 15.856 -12.304 1.00 33.09 85 THR A O 1
ATOM 663 N N . LEU A 1 86 ? 15.818 14.326 -10.783 1.00 32.38 86 LEU A N 1
ATOM 664 C CA . LEU A 1 86 ? 16.756 15.204 -10.101 1.00 32.38 86 LEU A CA 1
ATOM 665 C C . LEU A 1 86 ? 17.949 15.424 -11.046 1.00 32.38 86 LEU A C 1
ATOM 667 O O . LEU A 1 86 ? 18.429 14.447 -11.628 1.00 32.38 86 LEU A O 1
ATOM 671 N N . PRO A 1 87 ? 18.416 16.668 -11.254 1.00 33.16 87 PRO A N 1
ATOM 672 C CA . PRO A 1 87 ? 19.674 16.885 -11.946 1.00 33.16 87 PRO A CA 1
ATOM 673 C C . PRO A 1 87 ? 20.792 16.255 -11.113 1.00 33.16 87 PRO A C 1
ATOM 675 O O . PRO A 1 87 ? 20.977 16.591 -9.946 1.00 33.16 87 PRO A O 1
ATOM 678 N N . THR A 1 88 ? 21.501 15.305 -11.716 1.00 40.12 88 THR A N 1
ATOM 679 C CA . THR A 1 88 ? 22.836 14.894 -11.283 1.00 40.12 88 THR A CA 1
ATOM 680 C C . THR A 1 88 ? 23.763 16.099 -11.392 1.00 40.12 88 THR A C 1
ATOM 682 O O . THR A 1 88 ? 24.015 16.565 -12.504 1.00 40.12 88 THR A O 1
ATOM 685 N N . GLU A 1 89 ? 24.262 16.570 -10.253 1.00 43.50 89 GLU A N 1
ATOM 686 C CA . GLU A 1 89 ? 25.567 17.231 -10.140 1.00 43.50 89 GLU A CA 1
ATOM 687 C C . GLU A 1 89 ? 26.503 16.329 -9.333 1.00 43.50 89 GLU A C 1
ATOM 689 O O . GLU A 1 89 ? 26.029 15.736 -8.334 1.00 43.50 89 GLU A O 1
#

Radius of gyration: 13.55 Å; chains: 1; bounding box: 38×29×27 Å

pLDDT: mean 79.59, std 18.68, range [31.36, 96.12]

Secondary structure (DSSP, 8-state):
-EEEEETTTSHHHHHHHHHHHTTT-EEEEEE---TTS-HHHHHHHHHHHTTSTTEEEEE--TT-HHHHHHHHSTT-PPP----------

Foldseek 3Di:
DEEEFEPCLPPVNLVVLVVQLVVVYAYEYEYQCDVPDDSVSSVVSVVVNVVGPSYHYAHDDPVDPVQVVLCPDPVNDHPDPDPDDDDDD